Protein AF-T0QVF8-F1 (afdb_monomer_lite)

Secondary structure (DSSP, 8-state):
------------PPPPPPPB--B-TTS-EEEEETTEEEEE----SGGG-EEEETTTTEEEETTT-PBP---S--

Organism: Saprolegnia diclina (strain VS20) (NCBI:txid1156394)

Foldseek 3Di:
DDDDPPDDPDDDDDDFDFWDWDADPVGFTWFDDPNDIDTHHDPPDQRRTWGQDPVVRFIARRVPRDTDDDDPDD

pLDDT: mean 84.78, std 16.32, range [40.12, 97.69]

Sequence (74 aa):
MKLVLGSLLVVTTAAAAAPVQLCTPNRMVVSEYEKVLYADQLRYNSNEQFEYDPTTKLLKVKSNGQCVCADNGS

Radius of gyration: 19.46 Å; chains: 1; bounding box: 38×26×67 Å

Structure (mmCIF, N/CA/C/O backbone):
data_AF-T0QVF8-F1
#
_entry.id   AF-T0QVF8-F1
#
loop_
_atom_site.group_PDB
_atom_site.id
_atom_site.type_symbol
_atom_site.label_atom_id
_atom_site.label_alt_id
_atom_site.label_comp_id
_atom_site.label_asym_id
_atom_site.label_entity_id
_atom_site.label_seq_id
_atom_site.pdbx_PDB_ins_code
_atom_site.Cartn_x
_atom_site.Cartn_y
_atom_site.Cartn_z
_atom_site.occupancy
_atom_site.B_iso_or_equiv
_atom_site.auth_seq_id
_atom_site.auth_comp_id
_atom_site.auth_asym_id
_atom_site.auth_atom_id
_atom_site.pdbx_PDB_model_num
ATOM 1 N N . MET A 1 1 ? -25.680 12.624 52.113 1.00 40.12 1 MET A N 1
ATOM 2 C CA . MET A 1 1 ? -24.668 12.869 51.062 1.00 40.12 1 MET A CA 1
ATOM 3 C C . MET A 1 1 ? -25.172 12.246 49.765 1.00 40.12 1 MET A C 1
ATOM 5 O O . MET A 1 1 ? -25.479 11.063 49.776 1.00 40.12 1 MET A O 1
ATOM 9 N N . LYS A 1 2 ? -25.360 13.031 48.697 1.00 47.97 2 LYS A N 1
ATOM 10 C CA . LYS A 1 2 ? -25.750 12.545 47.360 1.00 47.97 2 LYS A CA 1
ATOM 11 C C . LYS A 1 2 ? -24.497 12.558 46.484 1.00 47.97 2 LYS A C 1
ATOM 13 O O . LYS A 1 2 ? -23.958 13.634 46.249 1.00 47.97 2 LYS A O 1
ATOM 18 N N . LEU A 1 3 ? -24.017 11.388 46.059 1.00 44.34 3 LEU A N 1
ATOM 19 C CA . LEU A 1 3 ? -22.956 11.300 45.055 1.00 44.34 3 LEU A CA 1
ATOM 20 C C . LEU A 1 3 ? -23.559 11.589 43.678 1.00 44.34 3 LEU A C 1
ATOM 22 O O . LEU A 1 3 ? -24.477 10.898 43.242 1.00 44.34 3 LEU A O 1
ATOM 26 N N . VAL A 1 4 ? -23.029 12.604 43.004 1.00 57.81 4 VAL A N 1
ATOM 27 C CA . VAL A 1 4 ? -23.290 12.863 41.589 1.00 57.81 4 VAL A CA 1
ATOM 28 C C . VAL A 1 4 ? -22.242 12.079 40.802 1.00 57.81 4 VAL A C 1
ATOM 30 O O . VAL A 1 4 ? -21.069 12.446 40.796 1.00 57.81 4 VAL A O 1
ATOM 33 N N . LEU A 1 5 ? -22.648 10.966 40.189 1.00 57.09 5 LEU A N 1
ATOM 34 C CA . LEU A 1 5 ? -21.809 10.213 39.256 1.00 57.09 5 LEU A CA 1
ATOM 35 C C . LEU A 1 5 ? -21.729 10.992 37.935 1.00 57.09 5 LEU A C 1
ATOM 37 O O . LEU A 1 5 ? -22.581 10.848 37.062 1.00 57.09 5 LEU A O 1
ATOM 41 N N . GLY A 1 6 ? -20.716 11.844 37.801 1.00 60.53 6 GLY A N 1
ATOM 42 C CA . GLY A 1 6 ? -20.305 12.380 36.507 1.00 60.53 6 GLY A CA 1
ATOM 43 C C . GLY A 1 6 ? -19.508 11.314 35.761 1.00 60.53 6 GLY A C 1
ATOM 44 O O . GLY A 1 6 ? -18.367 11.036 36.125 1.00 60.53 6 GLY A O 1
ATOM 45 N N . SER A 1 7 ? -20.111 10.680 34.756 1.00 68.56 7 SER A N 1
ATOM 46 C CA . SER A 1 7 ? -19.426 9.701 33.911 1.00 68.56 7 SER A CA 1
ATOM 47 C C . SER A 1 7 ? -18.312 10.378 33.113 1.00 68.56 7 SER A C 1
ATOM 49 O O . SER A 1 7 ? -18.565 11.186 32.222 1.00 68.56 7 SER A O 1
ATOM 51 N N . LEU A 1 8 ? -17.070 10.031 33.442 1.00 62.97 8 LEU A N 1
ATOM 52 C CA . LEU A 1 8 ? -15.883 10.401 32.684 1.00 62.97 8 LEU A CA 1
ATOM 53 C C . LEU A 1 8 ? -15.863 9.560 31.393 1.00 62.97 8 LEU A C 1
ATOM 55 O O . LEU A 1 8 ? -15.610 8.356 31.445 1.00 62.97 8 LEU A O 1
ATOM 59 N N . LEU A 1 9 ? -16.163 10.162 30.238 1.00 64.00 9 LEU A N 1
ATOM 60 C CA . LEU A 1 9 ? -15.914 9.518 28.946 1.00 64.00 9 LEU A CA 1
ATOM 61 C C . LEU A 1 9 ? -14.402 9.529 28.699 1.00 64.00 9 LEU A C 1
ATOM 63 O O . LEU A 1 9 ? -13.820 10.562 28.374 1.00 64.00 9 LEU A O 1
ATOM 67 N N . VAL A 1 10 ? -13.756 8.379 28.869 1.00 65.44 10 VAL A N 1
ATOM 68 C CA . VAL A 1 10 ? -12.365 8.197 28.453 1.00 65.44 10 VAL A CA 1
ATOM 69 C C . VAL A 1 10 ? -12.361 8.020 26.937 1.00 65.44 10 VAL A C 1
ATOM 71 O O . VAL A 1 10 ? -12.770 6.981 26.424 1.00 65.44 10 VAL A O 1
ATOM 74 N N . VAL A 1 11 ? -11.922 9.048 26.211 1.00 63.72 11 VAL A N 1
ATOM 75 C CA . VAL A 1 11 ? -11.662 8.955 24.771 1.00 63.72 11 VAL A CA 1
ATOM 76 C C . VAL A 1 11 ? -10.284 8.327 24.598 1.00 63.72 11 VAL A C 1
ATOM 78 O O . VAL A 1 11 ? -9.263 8.988 24.767 1.00 63.72 11 VAL A O 1
ATOM 81 N N . THR A 1 12 ?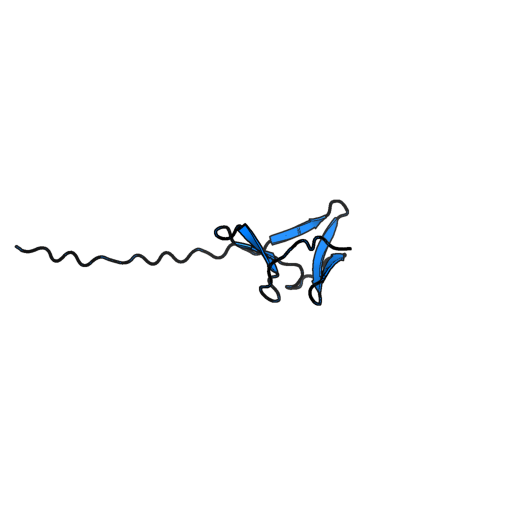 -10.239 7.032 24.296 1.00 60.78 12 THR A N 1
ATOM 82 C CA . THR A 1 12 ? -8.998 6.369 23.890 1.00 60.78 12 THR A CA 1
ATOM 83 C C . THR A 1 12 ? -8.735 6.686 22.424 1.00 60.78 12 THR A C 1
ATOM 85 O O . THR A 1 12 ? -9.458 6.214 21.545 1.00 60.78 12 THR A O 1
ATOM 88 N N . THR A 1 13 ? -7.708 7.482 22.140 1.00 57.91 13 THR A N 1
ATOM 89 C CA . THR A 1 13 ? -7.194 7.620 20.778 1.00 57.91 13 THR A CA 1
ATOM 90 C C . THR A 1 13 ? -6.410 6.353 20.437 1.00 57.91 13 THR A C 1
ATOM 92 O O . THR A 1 13 ? -5.448 5.999 21.116 1.00 57.91 13 THR A O 1
ATOM 95 N N . ALA A 1 14 ? -6.845 5.619 19.411 1.00 61.94 14 ALA A N 1
ATOM 96 C CA . ALA A 1 14 ? -6.061 4.504 18.897 1.00 61.94 14 ALA A CA 1
ATOM 97 C C . ALA A 1 14 ? -4.762 5.065 18.303 1.00 61.94 14 ALA A C 1
ATOM 99 O O . ALA A 1 14 ? -4.805 5.933 17.429 1.00 61.94 14 ALA A O 1
ATOM 100 N N . ALA A 1 15 ? -3.610 4.603 18.794 1.00 59.22 15 ALA A N 1
ATOM 101 C CA . ALA A 1 15 ? -2.331 4.926 18.180 1.00 59.22 15 ALA A CA 1
ATOM 102 C C . ALA A 1 15 ? -2.353 4.422 16.731 1.00 59.22 15 ALA A C 1
ATOM 104 O O . ALA A 1 15 ? -2.572 3.232 16.496 1.00 59.22 15 ALA A O 1
ATOM 105 N N . ALA A 1 16 ? -2.173 5.328 15.768 1.00 65.25 16 ALA A N 1
ATOM 106 C CA . ALA A 1 16 ? -2.074 4.951 14.367 1.00 65.25 16 ALA A CA 1
ATOM 107 C C . ALA A 1 16 ? -0.885 3.995 14.206 1.00 65.25 16 ALA A C 1
ATOM 109 O O . ALA A 1 16 ? 0.238 4.322 14.597 1.00 65.25 16 ALA A O 1
ATOM 110 N N . ALA A 1 17 ? -1.143 2.793 13.689 1.00 71.50 17 ALA A N 1
ATOM 111 C CA . ALA A 1 17 ? -0.086 1.838 13.395 1.00 71.50 17 ALA A CA 1
ATOM 112 C C . ALA A 1 17 ? 0.893 2.460 12.389 1.00 71.50 17 ALA A C 1
ATOM 114 O O . ALA A 1 17 ? 0.479 3.169 11.470 1.00 71.50 17 ALA A O 1
ATOM 115 N N . ALA A 1 18 ? 2.191 2.202 12.567 1.00 87.62 18 ALA A N 1
ATOM 116 C CA . ALA A 1 18 ? 3.179 2.634 11.589 1.00 87.62 18 ALA A CA 1
ATOM 117 C C . ALA A 1 18 ? 2.846 2.019 10.215 1.00 87.62 18 ALA A C 1
ATOM 119 O O . AL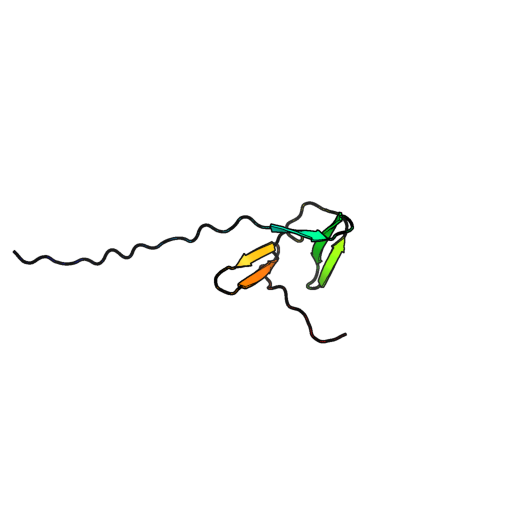A A 1 18 ? 2.441 0.853 10.159 1.00 87.62 18 ALA A O 1
ATOM 120 N N . PRO A 1 19 ? 3.011 2.775 9.117 1.00 92.75 19 PRO A N 1
ATOM 121 C CA . PRO A 1 19 ? 2.753 2.251 7.788 1.00 92.75 19 PRO A CA 1
ATOM 122 C C . PRO A 1 19 ? 3.681 1.073 7.496 1.00 92.75 19 PRO A C 1
ATOM 124 O O . PRO A 1 19 ? 4.859 1.076 7.861 1.00 92.75 19 PRO A O 1
ATOM 127 N N . VAL A 1 20 ? 3.141 0.072 6.815 1.00 94.50 20 VAL A N 1
ATOM 128 C CA . VAL A 1 20 ? 3.852 -1.130 6.398 1.00 94.50 20 VAL A CA 1
ATOM 129 C C . VAL A 1 20 ? 4.260 -1.020 4.935 1.00 94.50 20 VAL A C 1
ATOM 131 O O . VAL A 1 20 ? 3.553 -0.434 4.117 1.00 94.50 20 VAL A O 1
ATOM 134 N N . GLN A 1 21 ? 5.400 -1.615 4.602 1.00 96.12 21 GLN A N 1
ATOM 135 C CA . GLN A 1 21 ? 5.830 -1.823 3.226 1.00 96.12 21 GLN A CA 1
ATOM 136 C C . GLN A 1 21 ? 5.687 -3.306 2.892 1.00 96.12 21 GLN A C 1
ATOM 138 O O . GLN A 1 21 ? 6.096 -4.164 3.676 1.00 96.12 21 GLN A O 1
ATOM 143 N N . LEU A 1 22 ? 5.094 -3.607 1.740 1.00 95.88 22 LEU A N 1
ATOM 144 C CA . LEU A 1 22 ? 4.905 -4.980 1.288 1.00 95.88 22 LEU A CA 1
ATOM 145 C C . LEU A 1 22 ? 6.029 -5.370 0.331 1.00 95.88 22 LEU A C 1
ATOM 147 O O . LEU A 1 22 ? 6.206 -4.745 -0.715 1.00 95.88 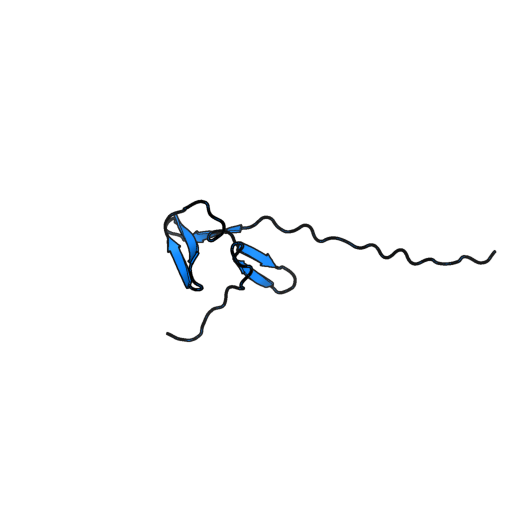22 LEU A O 1
ATOM 151 N N . CYS A 1 23 ? 6.756 -6.426 0.687 1.00 95.88 23 CYS A N 1
ATOM 152 C CA . CYS A 1 23 ? 7.846 -6.974 -0.110 1.00 95.88 23 CYS A CA 1
ATOM 153 C C . CYS A 1 23 ? 7.426 -8.299 -0.747 1.00 95.88 23 CYS A C 1
ATOM 155 O O . CYS A 1 23 ? 6.833 -9.167 -0.109 1.00 95.88 23 CYS A O 1
ATOM 157 N N . THR A 1 24 ? 7.785 -8.465 -2.008 1.00 95.06 24 THR A N 1
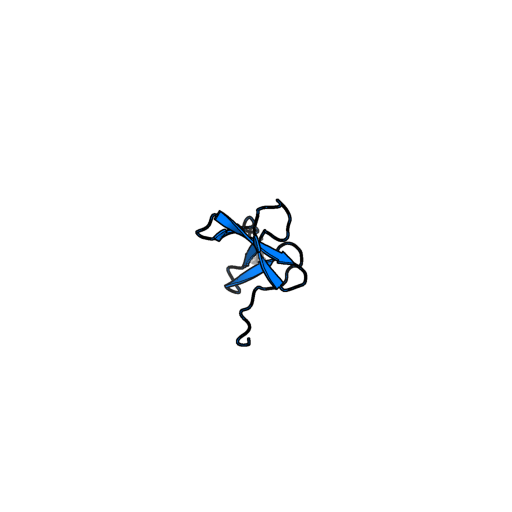ATOM 158 C CA . THR A 1 24 ? 7.586 -9.694 -2.782 1.00 95.06 24 THR A CA 1
ATOM 159 C C . THR A 1 24 ? 8.793 -10.636 -2.636 1.00 95.06 24 THR A C 1
ATOM 161 O O . THR A 1 24 ? 9.895 -10.185 -2.301 1.00 95.06 24 THR A O 1
ATOM 164 N N . PRO A 1 25 ? 8.648 -11.946 -2.922 1.00 96.44 25 PRO A N 1
ATOM 165 C CA . PRO A 1 25 ? 9.754 -12.904 -2.812 1.00 96.44 25 PRO A CA 1
ATOM 166 C C . PRO A 1 25 ? 10.980 -12.571 -3.676 1.00 96.44 25 PRO A C 1
ATOM 168 O O . PRO A 1 25 ? 12.107 -12.902 -3.315 1.00 96.44 25 PRO A O 1
ATOM 171 N N . ASN A 1 26 ? 10.788 -11.885 -4.804 1.00 94.81 26 ASN A N 1
ATOM 172 C CA . ASN A 1 26 ? 11.861 -11.439 -5.695 1.00 94.81 26 ASN A CA 1
ATOM 173 C C . ASN A 1 26 ? 12.444 -10.065 -5.309 1.00 94.81 26 ASN A C 1
ATOM 175 O O . ASN A 1 26 ? 13.162 -9.469 -6.109 1.00 94.81 26 ASN A O 1
ATOM 179 N N . ARG A 1 27 ? 12.216 -9.603 -4.069 1.00 94.44 27 ARG A N 1
ATOM 180 C CA . ARG A 1 27 ? 12.761 -8.354 -3.500 1.00 94.44 27 ARG A CA 1
ATOM 181 C C . ARG A 1 27 ? 12.249 -7.079 -4.183 1.00 94.44 27 ARG A C 1
ATOM 183 O O . ARG A 1 27 ? 12.922 -6.053 -4.142 1.00 94.44 27 ARG A O 1
ATOM 190 N N . MET A 1 28 ? 11.062 -7.134 -4.781 1.00 97.44 28 MET A N 1
ATOM 191 C CA . MET A 1 28 ? 10.339 -5.956 -5.268 1.00 97.44 28 MET A CA 1
ATOM 192 C C . MET A 1 28 ? 9.351 -5.467 -4.203 1.00 97.44 28 MET A C 1
ATOM 194 O O . MET A 1 28 ? 8.923 -6.242 -3.341 1.00 97.44 28 MET A O 1
ATOM 198 N N . VAL A 1 29 ? 8.971 -4.199 -4.271 1.00 97.69 29 VAL A N 1
ATOM 199 C CA . VAL A 1 29 ? 8.045 -3.539 -3.348 1.00 97.69 29 VAL A CA 1
ATOM 200 C C . VAL A 1 29 ? 6.720 -3.288 -4.053 1.00 97.69 29 VAL A C 1
ATOM 202 O O . VAL A 1 29 ? 6.698 -2.939 -5.233 1.00 97.69 29 VAL A O 1
ATOM 205 N N . VAL A 1 30 ? 5.611 -3.479 -3.339 1.00 97.38 30 VAL A N 1
ATOM 206 C CA . VAL A 1 30 ? 4.286 -3.117 -3.854 1.00 97.38 30 VAL A CA 1
ATOM 207 C C . VAL A 1 30 ? 4.121 -1.599 -3.792 1.00 97.38 30 VAL A C 1
ATOM 209 O O . VAL A 1 30 ? 4.365 -0.993 -2.752 1.00 97.38 30 VAL A O 1
ATOM 212 N N . SER A 1 31 ? 3.693 -0.995 -4.894 1.00 96.94 31 SER A N 1
ATOM 213 C CA . SER A 1 31 ? 3.440 0.437 -5.035 1.00 96.94 31 SER A CA 1
ATOM 214 C C . SER A 1 31 ? 2.094 0.661 -5.716 1.00 96.94 31 SER A C 1
ATOM 216 O O . SER A 1 31 ? 1.717 -0.103 -6.604 1.00 96.94 31 SER A O 1
ATOM 218 N N . GLU A 1 32 ? 1.366 1.699 -5.323 1.00 96.06 32 GLU A N 1
ATOM 219 C CA . GLU A 1 32 ? 0.171 2.148 -6.038 1.00 96.06 32 GLU A CA 1
ATOM 220 C C . GLU A 1 32 ? 0.490 3.328 -6.960 1.00 96.06 32 GLU A C 1
ATOM 222 O O . GLU A 1 32 ? 1.171 4.280 -6.584 1.00 96.06 32 GLU A O 1
ATOM 227 N N . TYR A 1 33 ? -0.018 3.297 -8.184 1.00 94.88 33 TYR A N 1
ATOM 228 C CA . TYR A 1 33 ? 0.028 4.453 -9.066 1.00 94.88 33 TYR A CA 1
ATOM 229 C C . TYR A 1 33 ? -1.227 4.494 -9.929 1.00 94.88 33 TYR A C 1
ATOM 231 O O . TYR A 1 33 ? -1.576 3.500 -10.561 1.00 94.88 33 TYR A O 1
ATOM 239 N N . GLU A 1 34 ? -1.907 5.641 -9.946 1.00 93.44 34 GLU A N 1
ATOM 240 C CA . GLU A 1 34 ? -3.121 5.860 -10.745 1.00 93.44 34 GLU A CA 1
ATOM 241 C C . GLU A 1 34 ? -4.180 4.751 -10.565 1.00 93.44 34 GLU A C 1
ATOM 243 O O . GLU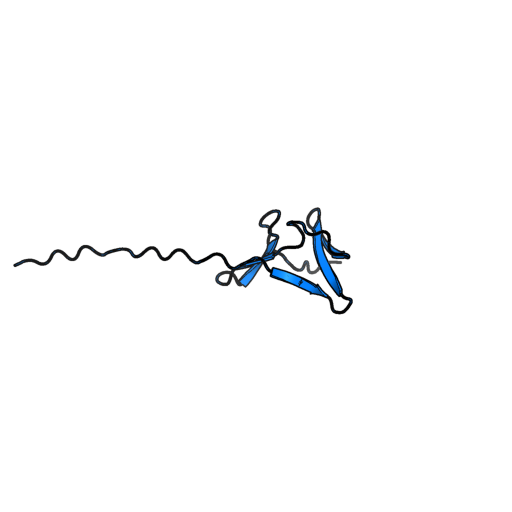 A 1 34 ? -4.818 4.309 -11.520 1.00 93.44 34 GLU A O 1
ATOM 248 N N . LYS A 1 35 ? -4.397 4.317 -9.315 1.00 92.06 35 LYS A N 1
ATOM 249 C CA . LYS A 1 35 ? -5.351 3.276 -8.886 1.00 92.06 35 LYS A CA 1
ATOM 250 C C . LYS A 1 35 ? -5.000 1.856 -9.331 1.00 92.06 35 LYS A C 1
ATOM 252 O O . LYS A 1 35 ? -5.844 0.966 -9.250 1.00 92.06 35 LYS A O 1
ATOM 257 N N . VAL A 1 36 ? -3.766 1.627 -9.768 1.00 93.00 36 VAL A N 1
ATOM 258 C CA . VAL A 1 36 ? -3.246 0.306 -10.132 1.00 93.00 36 VAL A CA 1
ATOM 259 C C . VAL A 1 36 ? -2.121 -0.074 -9.176 1.00 93.00 36 VAL A C 1
ATOM 261 O O . VAL A 1 36 ? -1.314 0.766 -8.775 1.00 93.00 36 VAL A O 1
ATOM 264 N N . LEU A 1 37 ? -2.067 -1.352 -8.800 1.00 94.25 37 LEU A N 1
ATOM 265 C CA . LEU A 1 37 ? -0.970 -1.896 -8.008 1.00 94.25 37 LEU A CA 1
ATOM 266 C C . LEU A 1 37 ? 0.129 -2.443 -8.913 1.00 94.25 37 LEU A C 1
ATOM 268 O O . LEU A 1 37 ? -0.116 -3.236 -9.820 1.00 94.25 37 LEU A O 1
ATOM 272 N N . TYR A 1 38 ? 1.356 -2.066 -8.595 1.00 95.56 38 TYR A N 1
ATOM 273 C CA . TYR A 1 38 ? 2.571 -2.542 -9.229 1.00 95.56 38 TYR A CA 1
ATOM 274 C C . TYR A 1 38 ? 3.437 -3.233 -8.181 1.00 95.56 38 TYR A C 1
ATOM 276 O O . TYR A 1 38 ? 3.452 -2.838 -7.018 1.00 95.56 38 TYR A O 1
ATOM 284 N N . ALA A 1 39 ? 4.201 -4.237 -8.594 1.00 96.81 39 ALA A N 1
ATOM 285 C CA . ALA A 1 39 ? 5.396 -4.644 -7.870 1.00 96.81 39 ALA A CA 1
ATOM 286 C C . ALA A 1 39 ? 6.586 -4.099 -8.660 1.00 96.81 39 ALA A C 1
ATOM 288 O O . ALA A 1 39 ? 6.682 -4.381 -9.854 1.00 96.81 39 ALA A O 1
ATOM 289 N N . ASP A 1 40 ? 7.474 -3.328 -8.032 1.00 95.19 40 ASP A N 1
ATOM 290 C CA . ASP A 1 40 ? 8.650 -2.762 -8.703 1.00 95.19 40 ASP A CA 1
ATOM 291 C C . ASP A 1 40 ? 9.785 -2.405 -7.719 1.00 95.19 40 ASP A C 1
ATOM 293 O O . ASP A 1 40 ? 9.743 -2.739 -6.535 1.00 95.19 40 ASP A O 1
ATOM 297 N N . GLN A 1 41 ? 10.846 -1.770 -8.215 1.00 95.38 41 GLN A N 1
ATOM 298 C CA . GLN A 1 41 ? 11.947 -1.230 -7.432 1.00 95.38 41 GLN A CA 1
ATOM 299 C C . GLN A 1 41 ? 11.459 -0.190 -6.419 1.00 95.38 41 GLN A C 1
ATOM 301 O O . GLN A 1 41 ? 10.582 0.624 -6.709 1.00 95.38 41 GLN A O 1
ATOM 306 N N . LEU A 1 42 ? 12.101 -0.203 -5.252 1.00 95.81 42 LEU A N 1
ATOM 307 C CA . LEU A 1 42 ? 11.865 0.719 -4.148 1.00 95.81 42 LEU A CA 1
ATOM 308 C C . LEU A 1 42 ? 12.231 2.165 -4.527 1.00 95.81 42 LEU A C 1
ATOM 310 O O . LEU A 1 42 ? 13.362 2.438 -4.932 1.00 95.81 42 LEU A O 1
ATOM 314 N N . ARG A 1 43 ? 11.291 3.095 -4.341 1.00 95.62 43 ARG A N 1
ATOM 315 C CA . ARG A 1 43 ? 11.405 4.533 -4.647 1.00 95.62 43 ARG A CA 1
ATOM 316 C C . ARG A 1 43 ? 11.249 5.435 -3.421 1.00 95.62 43 ARG A C 1
ATOM 318 O O . ARG A 1 43 ? 11.356 6.650 -3.561 1.00 95.62 43 ARG A O 1
ATOM 325 N N . TYR A 1 44 ? 11.036 4.869 -2.233 1.00 94.75 44 TYR A N 1
ATOM 326 C CA . TYR A 1 44 ? 10.961 5.575 -0.949 1.00 94.75 44 TYR A CA 1
ATOM 327 C C . TYR A 1 44 ? 9.889 6.675 -0.902 1.00 94.75 44 TYR A C 1
ATOM 329 O O . TYR A 1 44 ? 10.105 7.747 -0.335 1.00 94.75 44 TYR A O 1
ATOM 337 N N . ASN A 1 45 ? 8.717 6.420 -1.483 1.00 95.75 45 ASN A N 1
ATOM 338 C CA . ASN A 1 45 ? 7.602 7.371 -1.495 1.00 95.75 45 ASN A CA 1
ATOM 339 C C . ASN A 1 45 ? 6.376 6.839 -0.723 1.00 95.75 45 ASN A C 1
ATOM 341 O O . ASN A 1 45 ? 6.391 5.746 -0.152 1.00 95.75 45 ASN A O 1
ATOM 345 N N . SER A 1 46 ? 5.319 7.650 -0.638 1.00 97.12 46 SER A N 1
ATOM 346 C CA . SER A 1 46 ? 4.075 7.291 0.060 1.00 97.12 46 SER A CA 1
ATOM 347 C C . SER A 1 46 ? 3.234 6.251 -0.680 1.00 97.12 46 SER A C 1
ATOM 349 O O . SER A 1 46 ? 2.370 5.638 -0.061 1.00 97.12 46 SER A O 1
ATOM 351 N N . ASN A 1 47 ? 3.484 6.030 -1.969 1.00 97.44 47 ASN A N 1
ATOM 352 C CA . ASN A 1 47 ? 2.763 5.046 -2.773 1.00 97.44 47 ASN A CA 1
ATOM 353 C C . ASN A 1 47 ? 3.171 3.603 -2.432 1.00 97.44 47 ASN A C 1
ATOM 355 O O . ASN A 1 47 ? 2.437 2.668 -2.727 1.00 97.44 47 ASN A O 1
ATOM 359 N N . GLU A 1 48 ? 4.329 3.424 -1.793 1.00 97.56 48 GLU A N 1
ATOM 360 C CA . GLU A 1 48 ? 4.894 2.135 -1.359 1.00 97.56 48 GLU A CA 1
ATOM 361 C C . GLU A 1 48 ? 4.603 1.821 0.116 1.00 97.56 48 GLU A C 1
ATOM 363 O O . GLU A 1 48 ? 5.207 0.927 0.718 1.00 97.56 48 GLU A O 1
ATOM 368 N N . GLN A 1 49 ? 3.729 2.616 0.730 1.00 97.38 49 GLN A N 1
ATOM 369 C CA . GLN A 1 49 ? 3.388 2.555 2.142 1.00 97.38 49 GLN A CA 1
ATOM 370 C C . GLN A 1 49 ? 1.896 2.289 2.287 1.00 97.38 49 GLN A C 1
ATOM 372 O O . GLN A 1 49 ? 1.067 2.963 1.675 1.00 97.38 49 GLN A O 1
ATOM 377 N N . PHE A 1 50 ? 1.561 1.332 3.144 1.00 96.94 50 PHE A N 1
ATOM 378 C CA . PHE A 1 50 ? 0.195 0.903 3.382 1.00 96.94 50 PHE A CA 1
ATOM 379 C C . PHE A 1 50 ? -0.145 0.992 4.863 1.00 96.94 50 PHE A C 1
ATOM 381 O O . PHE A 1 50 ? 0.689 0.749 5.729 1.00 96.94 50 PHE A O 1
ATOM 388 N N . GLU A 1 51 ? -1.392 1.310 5.162 1.00 96.00 51 GLU A N 1
ATOM 389 C CA . GLU A 1 51 ? -1.928 1.330 6.514 1.00 96.00 51 GLU A CA 1
ATOM 390 C C . GLU A 1 51 ? -2.936 0.198 6.658 1.00 96.00 51 GLU A C 1
ATOM 392 O O . GLU A 1 51 ? -3.865 0.067 5.859 1.00 96.00 51 GLU A O 1
ATOM 397 N N . TYR A 1 52 ? -2.744 -0.641 7.673 1.00 93.12 52 TYR A N 1
ATOM 398 C CA . TYR A 1 52 ? -3.701 -1.686 8.007 1.00 93.12 52 TYR A CA 1
ATOM 399 C C . TYR A 1 52 ? -4.666 -1.180 9.076 1.00 93.12 52 TYR A C 1
ATOM 401 O O . TYR A 1 52 ? -4.251 -0.798 10.171 1.00 93.12 52 TYR A O 1
ATOM 409 N N . ASP A 1 53 ? -5.958 -1.196 8.762 1.00 90.69 53 ASP A N 1
ATOM 410 C CA . ASP A 1 53 ? -7.025 -0.855 9.694 1.00 90.69 53 ASP A CA 1
ATOM 411 C C . ASP A 1 53 ? -7.512 -2.134 10.399 1.00 90.69 53 ASP A C 1
ATOM 413 O O . ASP A 1 53 ? -8.181 -2.957 9.771 1.00 90.69 53 ASP A O 1
ATOM 417 N N . PRO A 1 54 ? -7.216 -2.336 11.698 1.00 89.12 54 PRO A N 1
ATOM 418 C CA . PRO A 1 54 ? -7.580 -3.568 12.394 1.00 89.12 54 PRO A CA 1
ATOM 419 C C . PRO A 1 54 ? -9.089 -3.707 12.645 1.00 89.12 54 PRO A C 1
ATOM 421 O O . PRO A 1 54 ? -9.551 -4.816 12.911 1.00 89.12 54 PRO A O 1
ATOM 424 N N . THR A 1 55 ? -9.860 -2.615 12.558 1.00 90.94 55 THR A N 1
ATOM 425 C CA . THR A 1 55 ? -11.316 -2.628 12.767 1.00 90.94 55 THR A CA 1
ATOM 426 C C . THR A 1 55 ? -12.022 -3.119 11.512 1.00 90.94 55 THR A C 1
ATOM 428 O O . THR A 1 55 ? -12.846 -4.029 11.573 1.00 90.94 55 THR A O 1
ATOM 431 N N . THR A 1 56 ? -11.680 -2.535 10.363 1.00 92.19 56 THR A N 1
ATOM 432 C CA . THR A 1 56 ? -12.291 -2.891 9.072 1.00 92.19 56 THR A CA 1
ATOM 433 C C . THR A 1 56 ? -11.577 -4.048 8.373 1.00 92.19 56 THR A C 1
ATOM 435 O O . THR A 1 56 ? -12.139 -4.646 7.460 1.00 92.19 56 THR A O 1
ATOM 438 N N . LYS A 1 57 ? -10.363 -4.395 8.823 1.00 91.94 57 LYS A N 1
ATOM 439 C CA . LYS A 1 57 ? -9.445 -5.365 8.201 1.00 91.94 57 LYS A CA 1
ATOM 440 C C . LYS A 1 57 ? -9.071 -4.998 6.763 1.00 91.94 57 LYS A C 1
ATOM 442 O O . LYS A 1 57 ? -8.764 -5.873 5.957 1.00 91.94 57 LYS A O 1
ATOM 447 N N . LEU A 1 58 ? -9.110 -3.706 6.444 1.00 93.19 58 LEU A N 1
ATOM 448 C CA . LEU A 1 58 ? -8.772 -3.184 5.126 1.00 93.19 58 LEU A CA 1
ATOM 449 C C . LEU A 1 58 ? -7.338 -2.665 5.110 1.00 93.19 58 LEU A C 1
ATOM 451 O O . LEU A 1 58 ? -6.857 -2.074 6.079 1.00 93.19 58 LEU A O 1
ATOM 455 N N . LEU A 1 59 ? -6.680 -2.861 3.972 1.00 94.31 59 LEU A N 1
ATOM 456 C CA . LEU A 1 59 ? -5.388 -2.265 3.674 1.00 94.31 59 LEU A CA 1
ATOM 457 C C . LEU A 1 59 ? -5.612 -0.991 2.856 1.00 94.31 59 LEU A C 1
ATOM 459 O O . LEU A 1 59 ? -6.299 -1.036 1.837 1.00 94.31 59 LEU A O 1
ATOM 463 N N . LYS A 1 60 ? -5.049 0.134 3.294 1.00 95.62 60 LYS A N 1
ATOM 464 C CA . LYS A 1 60 ? -5.189 1.442 2.644 1.00 95.62 60 LYS A CA 1
ATOM 465 C C . LYS A 1 60 ? -3.843 1.922 2.126 1.00 95.62 60 LYS A C 1
ATOM 467 O O . LYS A 1 60 ? -2.837 1.763 2.810 1.00 95.62 60 LYS A O 1
ATOM 472 N N . VAL A 1 61 ? -3.816 2.525 0.946 1.00 96.00 61 VAL A N 1
ATOM 473 C CA . VAL A 1 61 ? -2.608 3.168 0.416 1.00 96.00 61 VAL A CA 1
ATOM 474 C C . VAL A 1 61 ? -2.404 4.496 1.139 1.00 96.00 61 VAL A C 1
ATOM 476 O O . VAL A 1 61 ? -3.325 5.309 1.224 1.00 96.00 61 VAL A O 1
ATOM 479 N N . LYS A 1 62 ? -1.199 4.750 1.653 1.00 96.00 62 LYS A N 1
ATOM 480 C CA . LYS A 1 62 ? -0.907 5.966 2.426 1.00 96.00 62 LYS A CA 1
ATOM 481 C C . LYS A 1 62 ? -0.992 7.246 1.586 1.00 96.00 62 LYS A C 1
ATOM 483 O O . LYS A 1 62 ? -1.319 8.302 2.117 1.00 96.00 62 LYS A O 1
ATOM 488 N N . SER A 1 63 ? -0.690 7.172 0.290 1.00 96.06 63 SER A N 1
ATOM 489 C CA . SER A 1 63 ? -0.684 8.324 -0.623 1.00 96.06 63 SER A CA 1
ATOM 490 C C . SER A 1 63 ? -2.058 8.979 -0.799 1.00 96.06 63 SER A C 1
ATOM 492 O O . SER A 1 63 ? -2.133 10.202 -0.900 1.00 96.06 63 SER A O 1
ATOM 494 N N . ASN A 1 64 ? -3.134 8.188 -0.838 1.00 95.00 64 ASN A N 1
ATOM 495 C CA . ASN A 1 64 ? -4.472 8.657 -1.215 1.00 95.00 64 ASN A CA 1
ATOM 496 C C . ASN A 1 64 ? -5.613 8.119 -0.326 1.00 95.00 64 ASN A C 1
ATOM 498 O O . ASN A 1 64 ? -6.772 8.475 -0.540 1.00 95.00 64 ASN A O 1
ATOM 502 N N . GLY A 1 65 ? -5.313 7.266 0.658 1.00 94.31 65 GLY A N 1
ATOM 503 C CA . GLY A 1 65 ? -6.285 6.685 1.587 1.00 94.31 65 GLY A CA 1
ATOM 504 C C . GLY A 1 65 ? -7.240 5.654 0.973 1.00 94.31 65 GLY A C 1
ATOM 505 O O . GLY A 1 65 ? -8.168 5.210 1.654 1.00 94.31 65 GLY A O 1
ATOM 506 N N . GLN A 1 66 ? -7.051 5.264 -0.291 1.00 94.75 66 GLN A N 1
ATOM 507 C CA . GLN A 1 66 ? -7.900 4.283 -0.965 1.00 94.75 66 GLN A CA 1
ATOM 508 C C . GLN A 1 66 ? -7.617 2.873 -0.455 1.00 94.75 66 GLN A C 1
ATOM 510 O O . GLN A 1 66 ? -6.481 2.521 -0.139 1.00 94.75 66 GLN A O 1
ATOM 515 N N . CYS A 1 67 ? -8.669 2.060 -0.370 1.00 94.69 67 CYS A N 1
ATOM 516 C CA . CYS A 1 67 ? -8.555 0.667 0.041 1.00 94.69 67 CYS A CA 1
ATOM 517 C C . CYS A 1 67 ? -8.084 -0.199 -1.128 1.00 94.69 67 CYS A C 1
ATOM 519 O O . CYS A 1 67 ? -8.572 -0.053 -2.246 1.00 94.69 67 CYS A O 1
ATOM 521 N N . VAL A 1 68 ? -7.191 -1.141 -0.845 1.00 93.88 68 VAL A N 1
ATOM 522 C CA . VAL A 1 68 ? -6.812 -2.196 -1.782 1.00 93.88 68 VAL A CA 1
ATOM 523 C C . VAL A 1 68 ? -7.963 -3.192 -1.893 1.00 93.88 68 VAL A C 1
ATOM 525 O O . VAL A 1 68 ? -8.410 -3.753 -0.891 1.00 93.88 68 VAL A O 1
ATOM 528 N N . CYS A 1 69 ? -8.427 -3.429 -3.113 1.00 89.00 69 CYS A N 1
ATOM 529 C CA . CYS A 1 69 ? -9.406 -4.454 -3.439 1.00 89.00 69 CYS A CA 1
ATOM 530 C C . CYS A 1 69 ? -8.868 -5.348 -4.558 1.00 89.00 69 CYS A C 1
ATOM 532 O O . CYS A 1 69 ? -8.102 -4.902 -5.407 1.00 89.00 69 CYS A O 1
ATOM 534 N N . ALA A 1 70 ? -9.264 -6.619 -4.540 1.00 84.31 70 ALA A N 1
ATOM 535 C CA . ALA A 1 70 ? -9.136 -7.476 -5.708 1.00 84.31 70 ALA A CA 1
ATOM 536 C C . ALA A 1 70 ? -10.366 -7.243 -6.588 1.00 84.31 70 ALA A C 1
ATOM 538 O O . ALA A 1 70 ? -11.498 -7.349 -6.104 1.00 84.31 70 ALA A O 1
ATOM 539 N N . ASP A 1 71 ? -10.164 -6.911 -7.855 1.00 79.50 71 ASP A N 1
ATOM 540 C CA . ASP A 1 71 ? -11.210 -6.984 -8.859 1.00 79.50 71 ASP A CA 1
ATOM 541 C C . ASP A 1 71 ? -11.301 -8.422 -9.388 1.00 79.50 71 ASP A C 1
ATOM 543 O O . ASP A 1 71 ? -10.311 -9.085 -9.677 1.00 79.50 71 ASP A O 1
ATOM 547 N N . ASN A 1 72 ? -12.518 -8.953 -9.497 1.00 68.25 72 ASN A N 1
ATOM 548 C CA . ASN A 1 72 ? -12.737 -10.308 -10.015 1.00 68.25 72 ASN A CA 1
ATOM 549 C C . ASN A 1 72 ? -12.719 -10.348 -11.560 1.00 68.25 72 ASN A C 1
ATOM 551 O O . ASN A 1 72 ? -13.475 -11.123 -12.145 1.00 68.25 72 ASN A O 1
ATOM 555 N N . GLY A 1 73 ? -11.955 -9.485 -12.241 1.00 56.88 73 GLY A N 1
ATOM 556 C CA . GLY A 1 73 ? -12.149 -9.276 -13.678 1.00 56.8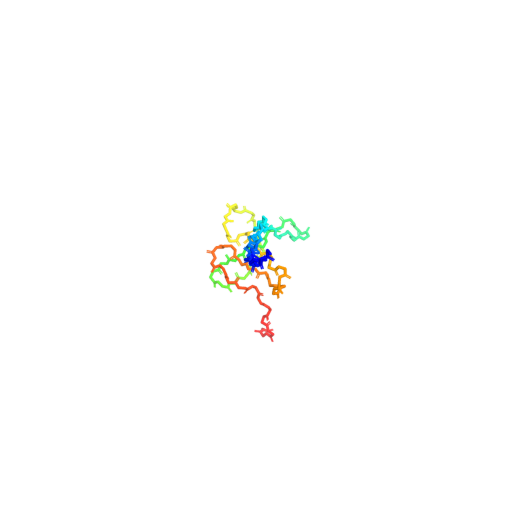8 73 GLY A CA 1
ATOM 557 C C . GLY A 1 73 ? -10.967 -8.716 -14.459 1.00 56.88 73 GLY A C 1
ATOM 558 O O . GLY A 1 73 ? -10.983 -7.546 -14.830 1.00 56.88 73 GLY A O 1
ATOM 559 N N . SER A 1 74 ? -10.048 -9.608 -14.837 1.00 50.69 74 SER A N 1
ATOM 560 C CA . SER A 1 74 ? -9.455 -9.639 -16.185 1.00 50.69 74 SER A CA 1
ATOM 561 C C . SER A 1 74 ? -9.350 -11.077 -16.686 1.00 50.69 74 SER A C 1
ATOM 563 O O . SER A 1 74 ? -9.049 -11.967 -15.859 1.00 50.69 74 SER A O 1
#